Protein AF-A0A529M2T9-F1 (afdb_monomer_lite)

Secondary structure (DSSP, 8-state):
-EEEEEEGGGHHHHTT-TTEEEEEEE-HHHHHH-TT-HHHHHHHHHHHHHHHHHT-S-EEE-S--HHHHHHHGGG-S-EEE--TT--

pLDDT: mean 91.45, std 8.62, range [52.53, 97.12]

Structure (mmCIF, N/CA/C/O backbone):
data_AF-A0A529M2T9-F1
#
_entry.id   AF-A0A529M2T9-F1
#
loop_
_atom_site.group_PDB
_atom_site.id
_atom_site.type_symbol
_atom_site.label_atom_id
_atom_site.label_alt_id
_atom_site.label_comp_id
_atom_site.label_asym_id
_atom_site.label_entity_id
_atom_site.label_seq_id
_atom_site.pdbx_PDB_ins_code
_atom_site.Cartn_x
_atom_site.Cartn_y
_atom_site.Cartn_z
_atom_site.occupancy
_atom_site.B_iso_or_equiv
_atom_site.aut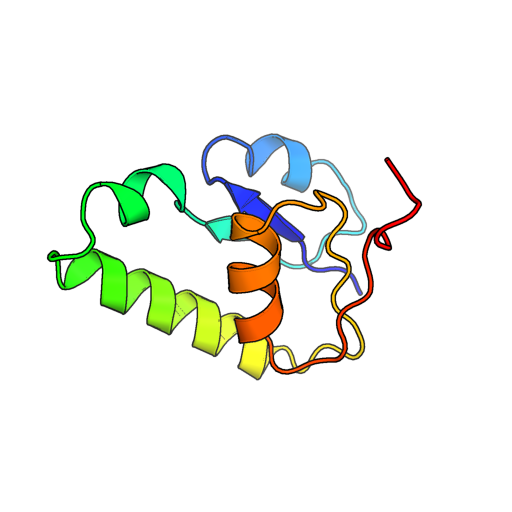h_seq_id
_atom_site.auth_comp_id
_atom_site.auth_asym_id
_atom_site.auth_atom_id
_atom_site.pdbx_PDB_model_num
ATOM 1 N N . SER A 1 1 ? -7.293 -12.966 -6.007 1.00 86.50 1 SER A N 1
ATOM 2 C CA . SER A 1 1 ? -7.518 -11.598 -6.524 1.00 86.50 1 SER A CA 1
ATOM 3 C C . SER A 1 1 ? -6.326 -10.742 -6.138 1.00 86.50 1 SER A C 1
ATOM 5 O O . SER A 1 1 ? -5.629 -11.112 -5.200 1.00 86.50 1 SER A O 1
ATOM 7 N N . PHE A 1 2 ? -6.062 -9.645 -6.852 1.00 94.19 2 PHE A N 1
ATOM 8 C CA . PHE A 1 2 ? -4.949 -8.751 -6.533 1.00 94.19 2 PHE A CA 1
ATOM 9 C C . PHE A 1 2 ? -5.454 -7.358 -6.199 1.00 94.19 2 PHE A C 1
ATOM 11 O O . PHE A 1 2 ? -6.181 -6.754 -6.985 1.00 94.19 2 PHE A O 1
ATOM 18 N N . ASP A 1 3 ? -4.992 -6.847 -5.069 1.00 96.88 3 ASP A N 1
ATOM 19 C CA . ASP A 1 3 ? -5.091 -5.439 -4.726 1.00 96.88 3 ASP A CA 1
ATOM 20 C C . ASP A 1 3 ? -3.697 -4.828 -4.814 1.00 96.88 3 ASP A C 1
ATOM 22 O O . ASP A 1 3 ? -2.691 -5.498 -4.569 1.00 96.88 3 ASP A O 1
ATOM 26 N N . TRP A 1 4 ? -3.624 -3.549 -5.166 1.00 96.88 4 TRP A N 1
ATOM 27 C CA . TRP A 1 4 ? -2.353 -2.886 -5.417 1.00 96.88 4 TRP A CA 1
ATOM 28 C C . TRP A 1 4 ? -2.220 -1.603 -4.607 1.00 96.88 4 TRP A C 1
ATOM 30 O O . TRP A 1 4 ? -3.054 -0.703 -4.691 1.00 96.88 4 TRP A O 1
ATOM 40 N N . CYS A 1 5 ? -1.140 -1.499 -3.836 1.00 96.44 5 CYS A N 1
ATOM 41 C CA . CYS A 1 5 ? -0.805 -0.305 -3.067 1.00 96.44 5 CYS A CA 1
ATOM 42 C C . CYS A 1 5 ? 0.174 0.576 -3.851 1.00 96.44 5 CYS A C 1
ATOM 44 O O . CYS A 1 5 ? 1.258 0.127 -4.217 1.00 96.44 5 CYS A O 1
ATOM 46 N N . VAL A 1 6 ? -0.176 1.840 -4.100 1.00 95.69 6 VAL A N 1
ATOM 47 C CA . VAL A 1 6 ? 0.638 2.746 -4.928 1.00 95.69 6 VAL A CA 1
ATOM 48 C C . VAL A 1 6 ? 0.522 4.197 -4.473 1.00 95.69 6 VAL A C 1
ATOM 50 O O . VAL A 1 6 ? -0.517 4.611 -3.963 1.00 95.69 6 VAL A O 1
ATOM 53 N N . GLU A 1 7 ? 1.581 4.993 -4.663 1.00 94.62 7 GLU A N 1
ATOM 54 C CA . GLU A 1 7 ? 1.488 6.443 -4.466 1.00 94.62 7 GLU A CA 1
ATOM 55 C C . GLU A 1 7 ? 0.389 7.033 -5.367 1.00 94.62 7 GLU A C 1
ATOM 57 O O . GLU A 1 7 ? 0.311 6.721 -6.556 1.00 94.62 7 GLU A O 1
ATOM 62 N N . GLU A 1 8 ? -0.433 7.914 -4.799 1.00 93.44 8 GLU A N 1
ATOM 63 C CA . GLU A 1 8 ? -1.612 8.519 -5.430 1.00 93.44 8 GLU A CA 1
ATOM 64 C C . GLU A 1 8 ? -1.399 9.015 -6.881 1.00 93.44 8 GLU A C 1
ATOM 66 O O . GLU A 1 8 ? -2.243 8.696 -7.724 1.00 93.44 8 GLU A O 1
ATOM 71 N N . PRO A 1 9 ? -0.278 9.683 -7.240 1.00 94.56 9 PRO A N 1
ATOM 72 C CA . PRO A 1 9 ? -0.024 10.121 -8.617 1.00 94.56 9 PRO A CA 1
ATOM 73 C C . PRO A 1 9 ? 0.085 8.994 -9.655 1.00 94.56 9 PRO A C 1
ATOM 75 O O . PRO A 1 9 ? -0.118 9.246 -10.838 1.00 94.56 9 PRO A O 1
ATOM 78 N N . PHE A 1 10 ? 0.398 7.761 -9.245 1.00 94.38 10 PHE A N 1
ATOM 79 C CA . PHE A 1 10 ? 0.558 6.616 -10.151 1.00 94.38 10 PHE A CA 1
ATOM 80 C C . PHE A 1 10 ? -0.637 5.655 -10.116 1.00 94.38 10 PHE A C 1
ATOM 82 O O . PHE A 1 10 ? -0.602 4.594 -10.731 1.00 94.38 10 PHE A O 1
ATOM 89 N N . ALA A 1 11 ? -1.731 6.003 -9.436 1.00 95.44 11 ALA A N 1
ATOM 90 C CA . ALA A 1 11 ? -2.913 5.144 -9.409 1.00 95.44 11 ALA A CA 1
ATOM 91 C C . ALA A 1 11 ? -3.515 4.912 -10.808 1.00 95.44 11 ALA A C 1
ATOM 93 O O . ALA A 1 11 ? -4.060 3.844 -11.072 1.00 95.44 11 ALA A O 1
ATOM 94 N N . GLY A 1 12 ? -3.381 5.891 -11.711 1.00 95.00 12 GLY A N 1
ATOM 95 C CA . GLY A 1 12 ? -3.896 5.793 -13.077 1.00 95.00 12 GLY A CA 1
ATOM 96 C C . GLY A 1 12 ? -3.262 4.660 -13.883 1.00 95.00 12 GLY A C 1
ATOM 97 O O . GLY A 1 12 ? -3.982 3.934 -14.556 1.00 95.00 12 GLY A O 1
ATOM 98 N N . ILE A 1 13 ? -1.943 4.453 -13.774 1.00 95.69 13 ILE A N 1
ATOM 99 C CA . ILE A 1 13 ? -1.268 3.376 -14.515 1.00 95.69 13 ILE A CA 1
ATOM 100 C C . ILE A 1 13 ? -1.660 1.991 -13.987 1.00 95.69 13 ILE A C 1
ATOM 102 O O . ILE A 1 13 ? -1.839 1.065 -14.770 1.00 95.69 13 ILE A O 1
ATOM 106 N N . VAL A 1 14 ? -1.874 1.858 -12.676 1.00 95.88 14 VAL A N 1
ATOM 107 C CA . VAL A 1 14 ? -2.318 0.600 -12.056 1.00 95.88 14 VAL A CA 1
ATOM 108 C C . VAL A 1 14 ? -3.735 0.229 -12.504 1.00 95.88 14 VAL A C 1
ATOM 110 O O . VAL A 1 14 ? -4.011 -0.940 -12.758 1.00 95.88 14 VAL A O 1
ATOM 113 N N . ALA A 1 15 ? -4.616 1.221 -12.665 1.00 95.25 15 ALA A N 1
ATOM 114 C CA . ALA A 1 15 ? -6.000 1.014 -13.097 1.00 95.25 15 ALA A CA 1
ATOM 115 C C . ALA A 1 15 ? -6.138 0.444 -14.519 1.00 95.25 15 ALA A C 1
ATOM 117 O O . ALA A 1 15 ? -7.211 -0.031 -14.877 1.00 95.25 15 ALA A O 1
ATOM 118 N N . LEU A 1 16 ? -5.071 0.469 -15.323 1.00 96.38 16 LEU A N 1
ATOM 119 C CA . LEU A 1 16 ? -5.071 -0.107 -16.668 1.00 96.38 16 LEU A CA 1
ATOM 120 C C . LEU A 1 16 ? -4.950 -1.639 -16.663 1.00 96.38 16 LEU A C 1
ATOM 122 O O . LEU A 1 16 ? -5.184 -2.265 -17.694 1.00 96.38 16 LEU A O 1
ATOM 126 N N . HIS A 1 17 ? -4.571 -2.257 -15.538 1.00 95.50 17 HIS A N 1
ATOM 127 C CA . HIS A 1 17 ? -4.343 -3.696 -15.475 1.00 95.50 17 HIS A CA 1
ATOM 128 C C . HIS A 1 17 ? -5.605 -4.456 -15.013 1.00 95.50 17 HIS A C 1
ATOM 130 O O . HIS A 1 17 ? -6.022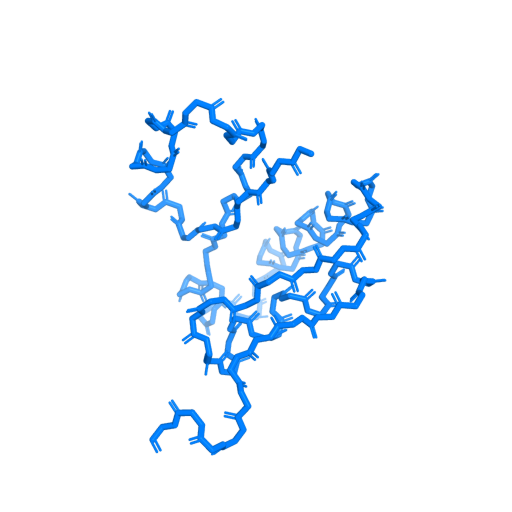 -4.304 -13.863 1.00 95.50 17 HIS A O 1
ATOM 136 N N . PRO A 1 18 ? -6.184 -5.350 -15.839 1.00 94.00 18 PRO A N 1
ATOM 137 C CA . PRO A 1 18 ? -7.505 -5.943 -15.589 1.00 94.00 18 PRO A CA 1
ATOM 138 C C . PRO A 1 18 ? -7.563 -6.891 -14.381 1.00 94.00 18 PRO A C 1
ATOM 140 O O . PRO A 1 18 ? -8.641 -7.172 -13.871 1.00 94.00 18 PRO A O 1
ATOM 143 N N . ALA A 1 19 ? -6.419 -7.398 -13.912 1.00 94.81 19 ALA A N 1
ATOM 144 C CA . ALA A 1 19 ? -6.366 -8.279 -12.740 1.00 94.81 19 ALA A CA 1
ATOM 145 C C . ALA A 1 19 ? -6.416 -7.540 -11.386 1.00 94.81 19 ALA A C 1
ATOM 147 O O . ALA A 1 19 ? -6.459 -8.205 -10.348 1.00 94.81 19 ALA A O 1
ATOM 148 N N . ILE A 1 20 ? -6.362 -6.201 -11.380 1.00 95.62 20 ILE A N 1
ATOM 149 C CA . ILE A 1 20 ? -6.376 -5.404 -10.149 1.00 95.62 20 ILE A CA 1
ATOM 150 C C . ILE A 1 20 ? -7.818 -5.098 -9.744 1.00 95.62 20 ILE A C 1
ATOM 152 O O . ILE A 1 20 ? -8.552 -4.451 -10.484 1.00 95.62 20 ILE A O 1
ATOM 156 N N . GLY A 1 21 ? -8.206 -5.553 -8.552 1.00 94.12 21 GLY A N 1
ATOM 157 C CA . GLY A 1 21 ? -9.517 -5.298 -7.960 1.00 94.12 21 GLY A CA 1
ATOM 158 C C . GLY A 1 21 ? -9.567 -3.946 -7.256 1.00 94.12 21 GLY A C 1
ATOM 159 O O . GLY A 1 21 ? -10.322 -3.062 -7.657 1.00 94.12 21 GLY A O 1
ATOM 160 N N . VAL A 1 22 ? -8.749 -3.768 -6.212 1.00 96.06 22 VAL A N 1
ATOM 161 C CA . VAL A 1 22 ? -8.693 -2.517 -5.439 1.00 96.06 22 VAL A CA 1
ATOM 162 C C . VAL A 1 22 ? -7.330 -1.844 -5.566 1.00 96.06 22 VAL A C 1
ATOM 164 O O . VAL A 1 22 ? -6.279 -2.474 -5.455 1.00 96.06 22 VAL A O 1
ATOM 167 N N . ILE A 1 23 ? -7.348 -0.521 -5.737 1.00 97.12 23 ILE A N 1
ATOM 168 C CA . ILE A 1 23 ? -6.148 0.320 -5.717 1.00 97.12 23 ILE A CA 1
ATOM 169 C C . ILE A 1 23 ? -6.108 1.093 -4.402 1.00 97.12 23 ILE A C 1
ATOM 171 O O . ILE A 1 23 ? -6.868 2.041 -4.191 1.00 97.12 23 ILE A O 1
ATOM 175 N N . HIS A 1 24 ? -5.179 0.719 -3.529 1.00 96.56 24 HIS A N 1
ATOM 176 C CA . HIS A 1 24 ? -4.916 1.419 -2.278 1.00 96.56 24 HIS A CA 1
ATOM 177 C C . HIS A 1 24 ? -3.951 2.574 -2.539 1.00 96.56 24 HIS A C 1
ATOM 179 O O . HIS A 1 24 ? -2.739 2.389 -2.666 1.00 96.56 24 HIS A O 1
ATOM 185 N N . LYS A 1 25 ? -4.497 3.785 -2.649 1.00 95.69 25 LYS A N 1
ATOM 186 C CA . LYS A 1 25 ? -3.704 5.000 -2.857 1.00 95.69 25 LYS A CA 1
ATOM 187 C C . LYS A 1 25 ? -3.043 5.421 -1.548 1.00 95.69 25 LYS A C 1
ATOM 189 O O . LYS A 1 25 ? -3.721 5.634 -0.545 1.00 95.69 25 LYS A O 1
ATOM 194 N N . VAL A 1 26 ? -1.727 5.582 -1.570 1.00 94.81 26 VAL A N 1
ATOM 195 C CA . VAL A 1 26 ? -0.943 6.085 -0.437 1.00 94.81 26 VAL A CA 1
ATOM 196 C C . VAL A 1 26 ? -0.275 7.407 -0.778 1.00 94.81 26 VAL A C 1
ATOM 198 O O . VAL A 1 26 ? -0.111 7.765 -1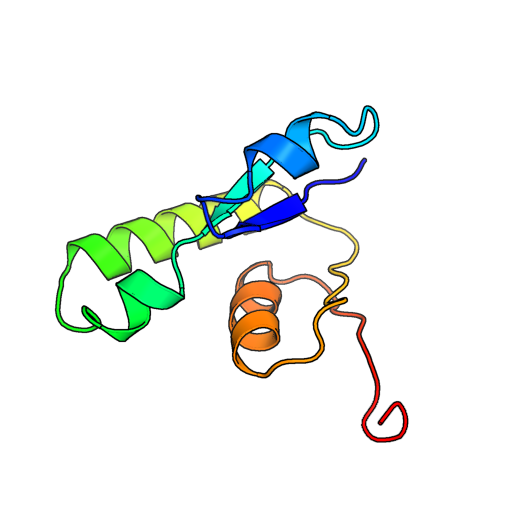.942 1.00 94.81 26 VAL A O 1
ATOM 201 N N . ALA A 1 27 ? 0.112 8.153 0.250 1.00 94.06 27 ALA A N 1
ATOM 202 C CA . ALA A 1 27 ? 0.813 9.417 0.085 1.00 94.06 27 ALA A CA 1
ATOM 203 C C . ALA A 1 27 ? 2.015 9.492 1.028 1.00 94.06 27 ALA A C 1
ATOM 205 O O . ALA A 1 27 ? 2.196 10.465 1.760 1.00 94.06 27 ALA A O 1
ATOM 206 N N . VAL A 1 28 ? 2.861 8.459 1.024 1.00 91.56 28 VAL A N 1
ATOM 207 C CA . VAL A 1 28 ? 3.999 8.305 1.942 1.00 91.56 28 VAL A CA 1
ATOM 208 C C . VAL A 1 28 ? 4.916 9.524 1.879 1.00 91.56 28 VAL A C 1
ATOM 210 O O . VAL A 1 28 ? 5.386 10.004 2.913 1.00 91.56 28 VAL A O 1
ATOM 213 N N . ARG A 1 29 ? 5.141 10.082 0.681 1.00 90.25 29 ARG A N 1
ATOM 214 C CA . ARG A 1 29 ? 5.938 11.310 0.511 1.00 90.25 29 ARG A CA 1
ATOM 215 C C . ARG A 1 29 ? 5.338 12.509 1.255 1.00 90.25 29 ARG A C 1
ATOM 217 O O . ARG A 1 29 ? 6.087 13.278 1.855 1.00 90.25 29 ARG A O 1
ATOM 224 N N . ARG A 1 30 ? 4.010 12.663 1.223 1.00 93.19 30 ARG A N 1
ATOM 225 C CA . ARG A 1 30 ? 3.265 13.737 1.906 1.00 93.19 30 ARG A CA 1
ATOM 226 C C . ARG A 1 30 ? 3.250 13.507 3.412 1.00 93.19 30 ARG A C 1
ATOM 228 O O . ARG A 1 30 ? 3.609 14.402 4.171 1.00 93.19 30 ARG A O 1
ATOM 235 N N . TRP A 1 31 ? 2.918 12.292 3.833 1.00 93.69 31 TRP A N 1
ATOM 236 C CA . TRP A 1 31 ? 2.844 11.898 5.236 1.00 93.69 31 TRP A CA 1
ATOM 237 C C . TRP A 1 31 ? 4.154 12.123 5.982 1.00 93.69 31 TRP A C 1
ATOM 239 O O . TRP A 1 31 ? 4.153 12.711 7.058 1.00 93.69 31 TRP A O 1
ATOM 249 N N . ARG A 1 32 ? 5.290 11.756 5.374 1.00 90.31 32 ARG A N 1
ATOM 250 C CA . ARG A 1 32 ? 6.621 11.980 5.960 1.00 90.31 32 ARG A CA 1
ATOM 251 C C . ARG A 1 32 ? 6.929 13.452 6.244 1.00 90.31 32 ARG A C 1
ATOM 253 O O . ARG A 1 32 ? 7.700 13.728 7.153 1.00 90.31 32 ARG A O 1
ATOM 260 N N . LYS A 1 33 ? 6.346 14.386 5.485 1.00 92.88 33 LYS A N 1
ATOM 261 C CA . LYS A 1 33 ? 6.512 15.835 5.694 1.00 92.88 33 LYS A CA 1
ATOM 262 C C . LYS A 1 33 ? 5.536 16.407 6.728 1.00 92.88 33 LYS A C 1
ATOM 264 O O . LYS A 1 33 ? 5.723 17.535 7.166 1.00 92.88 33 LYS A O 1
ATOM 269 N N . ARG A 1 34 ? 4.488 15.663 7.097 1.00 93.31 34 ARG A N 1
ATOM 270 C CA . ARG A 1 34 ? 3.391 16.122 7.966 1.00 93.31 34 ARG A CA 1
ATOM 271 C C . ARG A 1 34 ? 3.066 15.095 9.055 1.00 93.31 34 ARG A C 1
ATOM 273 O O . ARG A 1 34 ? 1.903 14.786 9.292 1.00 93.31 34 ARG A O 1
ATOM 280 N N . LEU A 1 35 ? 4.090 14.556 9.719 1.00 89.12 35 LEU A N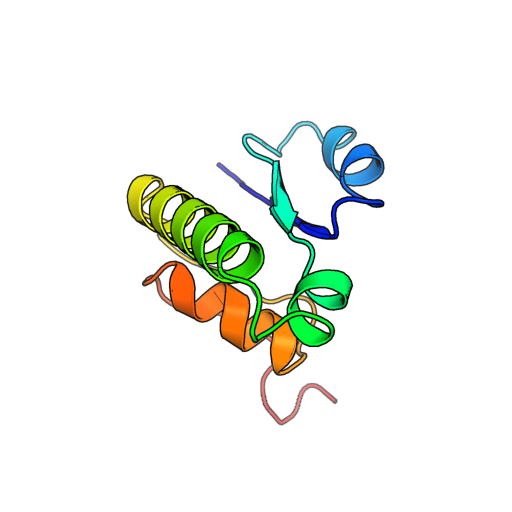 1
ATOM 281 C CA . LEU A 1 35 ? 3.921 13.536 10.766 1.00 89.12 35 LEU A CA 1
ATOM 282 C C . LEU A 1 35 ? 3.232 14.069 12.036 1.00 89.12 35 LEU A C 1
ATOM 284 O O . LEU A 1 35 ? 2.654 13.290 12.783 1.00 89.12 35 LEU A O 1
ATOM 288 N N . PHE A 1 36 ? 3.243 15.384 12.266 1.00 92.88 36 PHE A N 1
ATOM 289 C CA . PHE A 1 36 ? 2.522 16.024 13.377 1.00 92.88 36 PHE A CA 1
ATOM 290 C C . PHE A 1 36 ? 1.080 16.422 13.021 1.00 92.88 36 PHE A C 1
ATOM 292 O O . PHE A 1 36 ? 0.354 16.935 13.866 1.00 92.88 36 PHE A O 1
ATOM 299 N N . ASP A 1 37 ? 0.649 16.196 11.777 1.00 93.69 37 ASP A N 1
ATOM 300 C CA . ASP A 1 37 ? -0.710 16.497 11.332 1.00 93.69 37 ASP A CA 1
ATOM 301 C C . ASP A 1 37 ? -1.647 15.320 11.638 1.00 93.69 37 ASP A C 1
ATOM 303 O O . ASP A 1 37 ? -1.450 14.204 11.150 1.00 93.69 37 ASP A O 1
ATOM 307 N N . GLY A 1 38 ? -2.710 15.571 12.406 1.00 93.56 38 GLY A N 1
ATOM 308 C CA . GLY A 1 38 ? -3.747 14.577 12.692 1.00 93.56 38 GLY A CA 1
ATOM 309 C C . GLY A 1 38 ? -4.421 14.018 11.431 1.00 93.56 38 GLY A C 1
ATOM 310 O O . GLY A 1 38 ? -4.867 12.871 11.431 1.00 93.56 38 GLY A O 1
ATOM 311 N N . GLY A 1 39 ? -4.455 14.784 10.334 1.00 94.00 39 GLY A N 1
ATOM 312 C CA . GLY A 1 39 ? -4.933 14.317 9.031 1.00 94.00 39 GLY A CA 1
ATOM 313 C C . GLY A 1 39 ? -4.125 13.134 8.493 1.00 94.00 39 GLY A C 1
ATOM 314 O O . GLY A 1 39 ? -4.714 12.122 8.112 1.00 94.00 39 GLY A O 1
ATOM 315 N N . THR A 1 40 ? -2.793 13.208 8.568 1.00 93.81 40 THR A N 1
ATOM 316 C CA . THR A 1 40 ? -1.877 12.126 8.167 1.00 93.81 40 THR A CA 1
ATOM 317 C C . THR A 1 40 ? -2.190 10.830 8.911 1.00 93.81 40 THR A C 1
ATOM 319 O O . THR A 1 40 ? -2.300 9.765 8.304 1.00 93.81 40 THR A O 1
ATOM 322 N N . TRP A 1 41 ? -2.391 10.913 10.228 1.00 94.62 41 TRP A N 1
ATOM 323 C CA . TRP A 1 41 ? -2.702 9.743 11.049 1.00 94.62 41 TRP A CA 1
ATOM 324 C C . TRP A 1 41 ? -4.064 9.137 10.716 1.00 94.62 41 TRP A C 1
ATOM 326 O O . TRP A 1 41 ? -4.189 7.913 10.674 1.00 94.62 41 TRP A O 1
ATOM 336 N N . ARG A 1 42 ? -5.074 9.969 10.428 1.00 95.81 42 ARG A N 1
ATOM 337 C CA . ARG A 1 42 ? -6.391 9.489 9.979 1.00 95.81 42 ARG A CA 1
ATOM 338 C C . ARG A 1 42 ? -6.308 8.769 8.635 1.00 95.81 42 ARG A C 1
ATOM 340 O O . ARG A 1 42 ? -6.907 7.704 8.500 1.00 95.81 42 ARG A O 1
ATOM 347 N N . GLU A 1 43 ? -5.548 9.299 7.678 1.00 94.88 43 GLU A N 1
ATOM 348 C CA . GLU A 1 43 ? -5.317 8.649 6.379 1.00 94.88 43 GLU A CA 1
ATOM 349 C C . GLU A 1 43 ? -4.618 7.290 6.555 1.00 94.88 43 GLU A C 1
ATOM 351 O O . GLU A 1 43 ? -5.108 6.273 6.060 1.00 94.88 43 GLU A O 1
ATOM 356 N N . MET A 1 44 ? -3.538 7.233 7.343 1.00 94.25 44 MET A N 1
ATOM 357 C CA . MET A 1 44 ? -2.837 5.976 7.644 1.00 94.25 44 MET A CA 1
ATOM 358 C C . MET A 1 44 ? -3.727 4.957 8.365 1.00 94.25 44 MET A C 1
ATOM 360 O O . MET A 1 44 ? -3.668 3.761 8.075 1.00 94.25 44 MET A O 1
ATOM 364 N N . ALA A 1 45 ? -4.554 5.409 9.310 1.00 95.62 45 ALA A N 1
ATOM 365 C CA . ALA A 1 45 ? -5.498 4.547 10.014 1.00 95.62 45 ALA A CA 1
ATOM 366 C C . ALA A 1 45 ? -6.591 4.020 9.072 1.00 95.62 45 ALA A C 1
ATOM 368 O O . ALA A 1 45 ? -6.989 2.861 9.185 1.00 95.62 45 ALA A O 1
ATOM 369 N N . GLY A 1 46 ? -7.059 4.843 8.130 1.00 96.38 46 GLY A N 1
ATOM 370 C CA . GLY A 1 46 ? -7.959 4.431 7.054 1.00 96.38 46 GLY A CA 1
ATOM 371 C C . GLY A 1 46 ? -7.351 3.321 6.200 1.00 96.38 46 GLY A C 1
ATOM 372 O O . GLY A 1 46 ? -7.955 2.258 6.076 1.00 96.38 46 GLY A O 1
ATOM 373 N N . LEU A 1 47 ? -6.125 3.526 5.713 1.00 95.50 47 LEU A N 1
ATOM 374 C CA . LEU A 1 47 ? -5.395 2.535 4.921 1.00 95.50 47 LEU A CA 1
ATOM 375 C C . LEU A 1 47 ? -5.212 1.213 5.680 1.00 95.50 47 LEU A C 1
ATOM 377 O O . LEU A 1 47 ? -5.530 0.144 5.168 1.00 95.50 47 LEU A O 1
ATOM 381 N N . ARG A 1 48 ? -4.753 1.278 6.936 1.00 95.81 48 ARG A N 1
ATOM 382 C CA . ARG A 1 48 ? -4.569 0.089 7.782 1.00 95.81 48 ARG A CA 1
ATOM 383 C C . ARG A 1 48 ? -5.878 -0.683 7.964 1.00 95.81 48 ARG A C 1
ATOM 385 O O . ARG A 1 48 ? -5.866 -1.911 7.925 1.00 95.81 48 ARG A O 1
ATOM 392 N N . ARG A 1 49 ? -7.002 0.013 8.181 1.00 96.88 49 ARG A N 1
ATOM 393 C CA . ARG A 1 49 ? -8.322 -0.630 8.286 1.00 96.88 49 ARG A CA 1
ATOM 394 C C . ARG A 1 49 ? -8.713 -1.311 6.979 1.00 96.88 49 ARG A C 1
ATOM 396 O O . ARG A 1 49 ? -9.162 -2.449 7.036 1.00 96.88 49 ARG A O 1
ATOM 403 N N . ALA A 1 50 ? -8.499 -0.654 5.839 1.00 96.00 50 ALA A N 1
ATOM 404 C CA . ALA A 1 50 ? -8.779 -1.232 4.528 1.00 96.00 50 ALA A CA 1
ATOM 405 C C . ALA A 1 50 ? -7.972 -2.519 4.302 1.00 96.00 50 ALA A C 1
ATOM 407 O O . ALA A 1 50 ? -8.555 -3.551 3.992 1.00 96.00 50 ALA A O 1
ATOM 408 N N . PHE A 1 51 ? -6.662 -2.505 4.573 1.00 95.62 51 PHE A N 1
ATOM 409 C CA . PHE A 1 51 ? -5.837 -3.706 4.426 1.00 95.62 51 PHE A CA 1
ATOM 410 C C . PHE A 1 51 ? -6.292 -4.868 5.310 1.00 95.62 51 PHE A C 1
ATOM 412 O O . PHE A 1 51 ? -6.372 -6.004 4.853 1.00 95.62 51 PHE A O 1
ATOM 419 N N . ARG A 1 52 ? -6.608 -4.592 6.579 1.00 95.06 52 ARG A N 1
ATOM 420 C CA . ARG A 1 52 ? -7.035 -5.637 7.519 1.00 95.06 52 ARG A CA 1
ATOM 421 C C . ARG A 1 52 ? -8.423 -6.182 7.204 1.00 95.06 52 ARG A C 1
ATOM 423 O O . ARG A 1 52 ? -8.674 -7.354 7.462 1.00 95.06 52 ARG A O 1
ATOM 430 N N . ALA A 1 53 ? -9.304 -5.355 6.644 1.00 95.62 53 ALA A N 1
ATOM 431 C CA . ALA A 1 53 ? -10.616 -5.792 6.181 1.00 95.62 53 ALA A CA 1
ATOM 432 C C . ALA A 1 53 ? -10.509 -6.752 4.986 1.00 95.62 53 ALA A C 1
ATOM 434 O O . ALA A 1 53 ? -11.289 -7.698 4.915 1.00 95.62 53 ALA A O 1
ATOM 435 N N . SER A 1 54 ? -9.520 -6.558 4.103 1.00 94.12 54 SER A N 1
ATOM 436 C CA . SER A 1 54 ? -9.285 -7.440 2.952 1.00 94.12 54 SER A CA 1
ATOM 437 C C . SER A 1 54 ? -8.783 -8.838 3.329 1.00 94.12 54 SER A C 1
ATOM 439 O O . SER A 1 54 ? -8.955 -9.756 2.536 1.00 94.12 54 SER A O 1
ATOM 441 N N . ARG A 1 55 ? -8.186 -9.022 4.521 1.00 94.00 55 ARG A N 1
ATOM 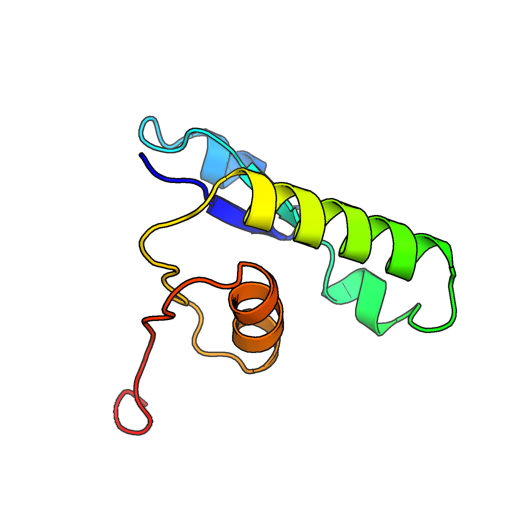442 C CA . ARG A 1 55 ? -7.678 -10.319 5.021 1.00 94.00 55 ARG A CA 1
ATOM 443 C C . ARG A 1 55 ? -6.792 -11.054 4.001 1.00 94.00 55 ARG A C 1
ATOM 445 O O . ARG A 1 55 ? -7.056 -12.202 3.668 1.00 94.00 55 ARG A O 1
ATOM 452 N N . TYR A 1 56 ? -5.758 -10.378 3.504 1.00 96.12 56 TYR A N 1
ATOM 453 C CA . TYR A 1 56 ? -4.857 -10.949 2.501 1.00 96.12 56 TYR A CA 1
ATOM 454 C C . TYR A 1 56 ? -4.161 -12.224 2.983 1.00 96.12 56 TYR A C 1
ATOM 456 O O . TYR A 1 56 ? -3.701 -12.291 4.121 1.00 96.12 56 TYR A O 1
ATOM 464 N N . ASP A 1 57 ? -4.001 -13.184 2.074 1.00 96.50 57 ASP A N 1
ATOM 465 C CA . ASP A 1 57 ? -3.210 -14.394 2.313 1.00 96.50 57 ASP A CA 1
ATOM 466 C C . ASP A 1 57 ? -1.698 -14.105 2.289 1.00 96.50 57 ASP A C 1
ATOM 468 O O . ASP A 1 57 ? -0.920 -14.735 3.004 1.00 96.50 57 ASP A O 1
ATOM 472 N N . LEU A 1 58 ? -1.279 -13.134 1.468 1.00 95.88 58 LEU A N 1
ATOM 473 C CA . LEU A 1 58 ? 0.116 -12.746 1.268 1.00 95.88 58 LEU A CA 1
ATOM 474 C C . LEU A 1 58 ? 0.215 -11.288 0.805 1.00 95.88 58 LEU A C 1
ATOM 476 O O . LEU A 1 58 ? -0.573 -10.833 -0.024 1.00 95.88 58 LEU A O 1
ATOM 480 N N . VAL A 1 59 ? 1.231 -10.575 1.287 1.00 96.00 59 VAL A N 1
ATOM 481 C CA . VAL A 1 59 ? 1.647 -9.268 0.766 1.00 96.00 59 VAL A CA 1
ATOM 482 C C . VAL A 1 59 ? 2.987 -9.414 0.062 1.00 96.00 59 VAL A C 1
ATOM 484 O O . VAL A 1 59 ? 3.919 -9.984 0.620 1.00 96.00 59 VAL A O 1
ATOM 487 N N . ILE A 1 60 ? 3.098 -8.869 -1.148 1.00 94.44 60 ILE A N 1
ATOM 488 C CA . ILE A 1 60 ? 4.344 -8.862 -1.919 1.00 94.44 60 ILE A CA 1
ATOM 489 C C . ILE A 1 60 ? 4.904 -7.434 -1.927 1.00 94.44 60 ILE A C 1
ATOM 491 O O . ILE A 1 60 ? 4.332 -6.550 -2.564 1.00 94.44 60 ILE A O 1
ATOM 495 N N . ASP A 1 61 ? 6.021 -7.193 -1.235 1.00 93.25 61 ASP A N 1
ATOM 496 C CA . ASP A 1 61 ? 6.790 -5.950 -1.373 1.00 93.25 61 ASP A CA 1
ATOM 497 C C . ASP A 1 61 ? 7.800 -6.087 -2.519 1.00 93.25 61 ASP A C 1
ATOM 499 O O . ASP A 1 61 ? 8.943 -6.505 -2.335 1.00 93.25 61 ASP A O 1
ATOM 503 N N . ALA A 1 62 ? 7.359 -5.697 -3.714 1.00 87.69 62 ALA A N 1
ATOM 504 C CA . ALA A 1 62 ? 8.184 -5.673 -4.919 1.00 87.69 62 ALA A CA 1
ATOM 505 C C . ALA A 1 62 ? 9.102 -4.437 -5.022 1.00 87.69 62 ALA A C 1
ATOM 507 O O . ALA A 1 62 ? 9.838 -4.309 -5.994 1.00 87.69 62 ALA A O 1
ATOM 508 N N . GLN A 1 63 ? 9.052 -3.492 -4.074 1.00 87.00 63 GLN A N 1
ATOM 509 C CA . GLN A 1 63 ? 9.896 -2.292 -4.104 1.00 87.00 63 GLN A CA 1
ATOM 510 C C . GLN A 1 63 ? 11.183 -2.483 -3.289 1.00 87.00 63 GLN A C 1
ATOM 512 O O . GLN A 1 63 ? 12.192 -1.853 -3.596 1.00 87.00 63 GLN A O 1
ATOM 517 N N . GLY A 1 64 ? 11.148 -3.306 -2.235 1.00 82.75 64 GLY A N 1
ATOM 518 C CA . GLY A 1 64 ? 12.330 -3.642 -1.429 1.00 82.75 64 GLY A CA 1
ATOM 519 C C . GLY A 1 64 ? 12.892 -2.482 -0.595 1.00 82.75 64 GLY A C 1
ATOM 520 O O . GLY A 1 64 ? 14.054 -2.504 -0.201 1.00 82.75 64 GLY A O 1
ATOM 521 N N . LEU A 1 65 ? 12.098 -1.439 -0.322 1.00 87.38 65 LEU A N 1
ATOM 522 C CA . LEU A 1 65 ? 12.533 -0.282 0.469 1.00 87.38 65 LEU A CA 1
ATOM 523 C C . LEU A 1 65 ? 11.926 -0.326 1.875 1.00 87.38 65 LEU A C 1
ATOM 525 O O . LEU A 1 65 ? 10.764 -0.671 2.052 1.00 87.38 65 LEU A O 1
ATOM 529 N N . LEU A 1 66 ? 12.648 0.169 2.887 1.00 86.25 66 LEU A N 1
ATOM 530 C CA . LEU A 1 66 ? 12.139 0.205 4.270 1.00 86.25 66 LEU A CA 1
ATOM 531 C C . LEU A 1 66 ? 10.763 0.890 4.384 1.00 86.25 66 LEU A C 1
ATOM 533 O O . LEU A 1 66 ? 9.891 0.455 5.129 1.00 86.25 66 LEU A O 1
ATOM 537 N N . LYS A 1 67 ? 10.541 1.955 3.606 1.00 87.94 67 LYS A N 1
ATOM 538 C CA . LYS A 1 67 ? 9.256 2.668 3.575 1.00 87.94 67 LYS A CA 1
ATOM 539 C C . LYS A 1 67 ? 8.100 1.810 3.043 1.00 87.94 67 LYS A C 1
ATOM 541 O O . LYS A 1 67 ? 6.988 1.987 3.524 1.00 87.94 67 LYS A O 1
ATOM 546 N N . SER A 1 68 ? 8.331 0.929 2.063 1.00 87.56 68 SER A N 1
ATOM 547 C CA . SER A 1 68 ? 7.286 0.033 1.550 1.00 87.56 68 SER A CA 1
ATOM 548 C C . SER A 1 68 ? 7.054 -1.121 2.511 1.00 87.56 68 SER A C 1
ATOM 550 O O . SER A 1 68 ? 5.898 -1.418 2.794 1.00 87.56 68 SER A O 1
ATOM 552 N N . ALA A 1 69 ? 8.114 -1.647 3.129 1.00 89.62 69 ALA A N 1
ATOM 553 C CA . ALA A 1 69 ? 7.996 -2.674 4.158 1.00 89.62 69 ALA A CA 1
ATOM 554 C C . ALA A 1 69 ? 7.128 -2.195 5.337 1.00 89.62 69 ALA A C 1
ATOM 556 O O . ALA A 1 69 ? 6.226 -2.902 5.780 1.00 89.62 69 ALA A O 1
ATOM 557 N N . LEU A 1 70 ? 7.318 -0.950 5.794 1.00 90.94 70 LEU A N 1
ATOM 558 C CA . LEU A 1 70 ? 6.481 -0.351 6.842 1.00 90.94 70 LEU A CA 1
ATOM 559 C C . LEU A 1 70 ? 5.004 -0.234 6.444 1.00 90.94 70 LEU A C 1
ATOM 561 O O . LEU A 1 70 ? 4.139 -0.335 7.310 1.00 90.94 70 LEU A O 1
ATOM 565 N N . VAL A 1 71 ? 4.698 -0.019 5.162 1.00 93.44 71 VAL A N 1
ATOM 566 C CA . VAL A 1 71 ? 3.314 -0.020 4.663 1.00 93.44 71 VAL A CA 1
ATOM 567 C C . VAL A 1 71 ? 2.771 -1.450 4.602 1.00 93.44 71 VAL A C 1
ATOM 569 O O . VAL A 1 71 ? 1.662 -1.687 5.074 1.00 93.44 71 VAL A O 1
ATOM 572 N N . ALA A 1 72 ? 3.560 -2.403 4.100 1.00 93.31 72 ALA A N 1
ATOM 573 C CA . ALA A 1 72 ? 3.191 -3.813 3.978 1.00 93.31 72 ALA A CA 1
ATOM 574 C C . ALA A 1 72 ? 2.842 -4.453 5.335 1.00 93.31 72 ALA A C 1
ATOM 576 O O . ALA A 1 72 ? 1.812 -5.114 5.458 1.00 93.31 72 ALA A O 1
ATOM 577 N N . ILE A 1 73 ? 3.625 -4.173 6.386 1.00 93.38 73 ILE A N 1
ATOM 578 C CA . ILE A 1 73 ? 3.404 -4.694 7.752 1.00 93.38 73 ILE A CA 1
ATOM 579 C C . ILE A 1 73 ? 2.009 -4.347 8.293 1.00 93.38 73 ILE A C 1
ATOM 581 O O . ILE A 1 73 ? 1.429 -5.086 9.090 1.00 93.38 73 ILE A O 1
ATOM 585 N N . GLN A 1 74 ? 1.420 -3.242 7.841 1.00 94.19 74 GLN A N 1
ATOM 586 C CA . GLN A 1 74 ? 0.127 -2.770 8.335 1.00 94.19 74 GLN A CA 1
ATOM 587 C C . GLN A 1 74 ? -1.027 -3.695 7.942 1.00 94.19 74 GLN A C 1
ATOM 589 O O . GLN A 1 74 ? -2.054 -3.697 8.630 1.00 94.19 74 GLN A O 1
ATOM 594 N N . ALA A 1 75 ? -0.849 -4.486 6.880 1.00 94.62 75 ALA A N 1
ATOM 595 C CA . ALA A 1 75 ? -1.830 -5.455 6.416 1.00 94.62 75 ALA A CA 1
ATOM 596 C C . ALA A 1 75 ? -2.029 -6.628 7.383 1.00 94.62 75 ALA A C 1
ATOM 598 O O . ALA A 1 75 ? -3.116 -7.196 7.415 1.00 94.62 75 ALA A O 1
ATOM 599 N N . GLY A 1 76 ? -1.031 -6.946 8.216 1.00 94.31 76 GLY A N 1
ATOM 600 C CA . GLY A 1 76 ? -1.128 -8.039 9.188 1.00 94.31 76 GLY A CA 1
ATOM 601 C C . GLY A 1 76 ? -1.164 -9.436 8.559 1.00 94.31 76 GLY A C 1
ATOM 602 O O . GLY A 1 76 ? -1.685 -10.356 9.178 1.00 94.31 76 GLY A O 1
ATOM 603 N N . ALA A 1 77 ? -0.626 -9.579 7.349 1.00 95.12 77 ALA A N 1
ATOM 604 C CA . ALA A 1 77 ? -0.481 -10.838 6.625 1.00 95.12 77 ALA A CA 1
ATOM 605 C C . ALA A 1 77 ? 1.014 -11.162 6.427 1.00 95.12 77 ALA A C 1
ATOM 607 O O . ALA A 1 77 ? 1.847 -10.260 6.584 1.00 95.12 77 ALA A O 1
ATOM 608 N N . PRO A 1 78 ? 1.378 -12.413 6.088 1.00 95.00 78 PRO A N 1
ATOM 609 C CA . PRO A 1 78 ? 2.742 -12.751 5.695 1.00 95.00 78 PRO A CA 1
ATOM 610 C C . PRO A 1 78 ? 3.248 -11.822 4.585 1.00 95.00 78 PRO A C 1
ATOM 612 O O . PRO A 1 78 ? 2.493 -11.461 3.682 1.00 95.00 78 PRO A O 1
ATOM 615 N N . ILE A 1 79 ? 4.521 -11.429 4.654 1.00 93.88 79 ILE A N 1
ATOM 616 C CA . ILE A 1 79 ? 5.145 -10.531 3.677 1.00 93.88 79 ILE A CA 1
ATOM 617 C C . ILE A 1 79 ? 6.253 -11.293 2.961 1.00 93.88 79 ILE A C 1
ATOM 619 O O . ILE A 1 79 ? 7.189 -11.771 3.600 1.00 93.88 79 ILE A O 1
ATOM 623 N N . ALA A 1 80 ? 6.153 -11.371 1.640 1.00 92.38 80 ALA A N 1
ATOM 624 C CA . ALA A 1 80 ? 7.228 -11.784 0.754 1.00 92.38 80 ALA A CA 1
ATOM 625 C C . ALA A 1 80 ? 7.835 -10.546 0.084 1.00 92.38 80 ALA A C 1
ATOM 627 O O . ALA A 1 80 ? 7.137 -9.584 -0.229 1.00 92.38 80 ALA A O 1
ATOM 628 N N . GLY A 1 81 ? 9.138 -10.563 -0.150 1.00 85.00 81 GLY A N 1
ATOM 629 C CA . GLY A 1 81 ? 9.851 -9.480 -0.813 1.00 85.00 81 GLY A CA 1
ATOM 630 C C . GLY A 1 81 ? 11.282 -9.899 -1.106 1.00 85.00 81 GLY A C 1
ATOM 631 O O . GLY A 1 81 ? 11.649 -11.053 -0.885 1.00 85.00 81 GLY A O 1
ATOM 632 N N . PHE A 1 82 ? 12.082 -8.959 -1.594 1.00 73.94 82 PHE A N 1
ATOM 633 C CA . PHE A 1 82 ? 13.505 -9.189 -1.809 1.00 73.94 82 PHE A CA 1
ATOM 634 C C . PHE A 1 82 ? 14.214 -9.535 -0.497 1.00 73.94 82 PHE A C 1
ATOM 636 O O . PHE A 1 82 ? 13.994 -8.894 0.535 1.00 73.94 82 PHE A O 1
ATOM 643 N N . ASP A 1 83 ? 15.060 -10.560 -0.543 1.00 67.81 83 ASP A N 1
ATOM 644 C CA . ASP A 1 83 ? 15.920 -10.909 0.578 1.00 67.81 83 ASP A CA 1
ATOM 645 C C . ASP A 1 83 ? 17.159 -9.995 0.620 1.00 67.81 83 ASP A C 1
ATOM 647 O O . ASP A 1 83 ? 17.405 -9.175 -0.267 1.00 67.81 83 ASP A O 1
ATOM 651 N N . ARG A 1 84 ? 17.966 -10.122 1.678 1.00 58.72 84 ARG A N 1
ATOM 652 C CA . ARG A 1 84 ? 19.182 -9.312 1.855 1.00 58.72 84 ARG A CA 1
ATOM 653 C C . ARG A 1 84 ? 20.235 -9.545 0.755 1.00 58.72 84 ARG A C 1
ATOM 655 O O . ARG A 1 84 ? 21.139 -8.726 0.635 1.00 58.72 84 ARG A O 1
ATOM 662 N N . ALA A 1 85 ? 20.140 -10.645 0.006 1.00 61.81 85 ALA A N 1
ATOM 663 C CA . ALA A 1 85 ? 21.077 -11.044 -1.043 1.00 61.81 85 ALA A CA 1
ATOM 664 C C . ALA A 1 85 ? 20.593 -10.666 -2.459 1.00 61.81 85 ALA A C 1
ATOM 666 O O . ALA A 1 85 ? 21.298 -10.910 -3.431 1.00 61.81 85 ALA A O 1
ATOM 667 N N . SER A 1 86 ? 19.409 -10.063 -2.579 1.00 59.69 86 SER A N 1
ATOM 668 C CA . SER A 1 86 ? 18.782 -9.684 -3.851 1.00 59.69 86 SER A CA 1
ATOM 669 C C . SER A 1 86 ? 19.262 -8.329 -4.410 1.00 59.69 86 SER A C 1
ATOM 671 O O . SER A 1 86 ? 18.616 -7.788 -5.308 1.00 59.69 86 SER A O 1
ATOM 673 N N . ALA A 1 87 ? 20.349 -7.762 -3.870 1.00 52.53 87 ALA A N 1
ATOM 674 C CA . ALA A 1 87 ? 20.936 -6.474 -4.260 1.00 52.53 87 ALA A CA 1
ATOM 675 C C . ALA A 1 87 ? 22.393 -6.625 -4.705 1.00 52.53 87 ALA A C 1
ATOM 677 O O . ALA A 1 87 ? 23.126 -7.397 -4.046 1.00 52.53 87 ALA A O 1
#

Foldseek 3Di:
DDAEEDAQVCQVVVVVDPVHDYYHHDNLVVCV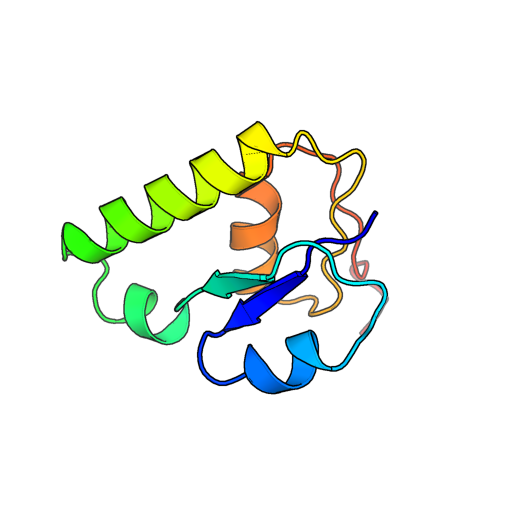VPVVDPVSVVSLVVLLVVLCVVVDQEAEDAPPDPSSVVSRVSSVHHYHYDDPPND

Radius of gyration: 13.29 Å; chains: 1; bounding box: 32×31×30 Å

Sequence (87 aa):
SFDWCVEEPFAGIVALHPAIGVIHKVAVRRWRKRLFDGGTWREMAGLRRAFRASRYDLVIDAQGLLKSALVAIQAGAPIAGFDRASA